Protein AF-A0A9W7IZ43-F1 (afdb_monomer_lite)

pLDDT: mean 74.11, std 17.46, range [33.41, 97.56]

Radius of gyration: 39.56 Å; chains: 1; bounding box: 106×48×91 Å

Structure (mmCIF, N/CA/C/O backbone):
data_AF-A0A9W7IZ43-F1
#
_entry.id   AF-A0A9W7IZ43-F1
#
loop_
_atom_site.group_PDB
_atom_site.id
_atom_site.type_symbol
_atom_site.label_atom_id
_atom_site.label_alt_id
_atom_site.label_comp_id
_atom_site.label_asym_id
_atom_site.label_entity_id
_atom_site.label_seq_id
_atom_site.pdbx_PDB_ins_code
_atom_site.Cartn_x
_atom_site.Cartn_y
_atom_site.Cartn_z
_atom_site.occupancy
_atom_site.B_iso_or_equiv
_atom_site.auth_seq_id
_atom_site.auth_comp_id
_atom_site.auth_asym_id
_atom_site.auth_atom_id
_atom_site.pdbx_PDB_model_num
ATOM 1 N N . MET A 1 1 ? -60.264 12.384 18.997 1.00 65.00 1 MET A N 1
ATOM 2 C CA . MET A 1 1 ? -59.781 11.103 18.419 1.00 65.00 1 MET A CA 1
ATOM 3 C C . MET A 1 1 ? -58.290 11.094 18.039 1.00 65.00 1 MET A C 1
ATOM 5 O O . MET A 1 1 ? -57.652 10.059 18.188 1.00 65.00 1 MET A O 1
ATOM 9 N N . ILE A 1 2 ? -57.694 12.172 17.505 1.00 75.75 2 ILE A N 1
ATOM 10 C CA . ILE A 1 2 ? -56.229 12.215 17.254 1.00 75.75 2 ILE A CA 1
ATOM 11 C C . ILE A 1 2 ? -55.462 12.494 18.555 1.00 75.75 2 ILE A C 1
ATOM 13 O O . ILE A 1 2 ? -54.513 11.789 18.872 1.00 75.75 2 ILE A O 1
ATOM 17 N N . GLU A 1 3 ? -55.935 13.458 19.338 1.00 78.44 3 GLU A N 1
ATOM 18 C CA . GLU A 1 3 ? -55.302 13.918 20.581 1.00 78.44 3 GLU A CA 1
ATOM 19 C C . GLU A 1 3 ? -55.241 12.830 21.665 1.00 78.44 3 GLU A C 1
ATOM 21 O O . GLU A 1 3 ? -54.177 12.518 22.188 1.00 78.44 3 GLU A O 1
ATOM 26 N N . GLU A 1 4 ? -56.349 12.122 21.867 1.00 84.12 4 GLU A N 1
ATOM 27 C CA . GLU A 1 4 ? -56.450 10.958 22.757 1.00 84.12 4 GLU A CA 1
ATOM 28 C C . GLU A 1 4 ? -55.476 9.819 22.380 1.00 84.12 4 GLU A C 1
ATOM 30 O O . GLU A 1 4 ? -54.864 9.178 23.242 1.00 84.12 4 GLU A O 1
ATOM 35 N N . ARG A 1 5 ? -55.260 9.590 21.074 1.00 84.25 5 ARG A N 1
ATOM 36 C CA . ARG A 1 5 ? -54.260 8.624 20.588 1.00 84.25 5 ARG A CA 1
ATOM 37 C C . ARG A 1 5 ? -52.838 9.105 20.863 1.00 84.25 5 ARG A C 1
ATOM 39 O O . ARG A 1 5 ? -51.985 8.286 21.200 1.00 84.25 5 ARG A O 1
ATOM 46 N N . CYS A 1 6 ? -52.574 10.405 20.752 1.00 84.25 6 CYS A N 1
ATOM 47 C CA . CYS A 1 6 ? -51.277 10.991 21.088 1.00 84.25 6 CYS A CA 1
ATOM 48 C C . CYS A 1 6 ? -50.960 10.855 22.584 1.00 84.25 6 CYS A C 1
ATOM 50 O O . CYS A 1 6 ? -49.858 10.425 22.927 1.00 84.25 6 CYS A O 1
ATOM 52 N N . GLU A 1 7 ? -51.918 11.133 23.469 1.00 89.56 7 GLU A N 1
ATOM 53 C CA . GLU A 1 7 ? -51.743 10.969 24.918 1.00 89.56 7 GLU A CA 1
ATOM 54 C C . GLU A 1 7 ? -51.517 9.509 25.311 1.00 89.56 7 GLU A C 1
ATOM 56 O O . GLU A 1 7 ? -50.598 9.194 26.078 1.00 89.56 7 GLU A O 1
ATOM 61 N N . THR A 1 8 ? -52.303 8.602 24.728 1.00 89.19 8 THR A N 1
ATOM 62 C CA . THR A 1 8 ? -52.167 7.159 24.949 1.00 89.19 8 THR A CA 1
ATOM 63 C C . THR A 1 8 ? -50.799 6.667 24.476 1.00 89.19 8 THR A C 1
ATOM 65 O O . THR A 1 8 ? -50.075 6.026 25.240 1.00 89.19 8 THR A O 1
ATOM 68 N N . ASN A 1 9 ? -50.376 7.045 23.266 1.00 87.06 9 ASN A N 1
ATOM 69 C CA . ASN A 1 9 ? -49.050 6.712 22.741 1.00 87.06 9 ASN A CA 1
ATOM 70 C C . ASN A 1 9 ? -47.920 7.313 23.590 1.00 87.06 9 ASN A C 1
ATOM 72 O O . ASN A 1 9 ? -46.894 6.663 23.801 1.00 87.06 9 ASN A O 1
ATOM 76 N N . GLY A 1 10 ? -48.101 8.523 24.122 1.00 90.81 10 GLY A N 1
ATOM 77 C CA . GLY A 1 10 ? -47.154 9.162 25.033 1.00 90.81 10 GLY A CA 1
ATOM 78 C C . GLY A 1 10 ? -47.025 8.424 26.368 1.00 90.81 10 GLY A C 1
ATOM 79 O O . GLY A 1 10 ? -45.913 8.224 26.860 1.00 90.81 10 GLY A O 1
ATOM 80 N N . ARG A 1 11 ? -48.140 7.964 26.952 1.00 87.94 11 ARG A N 1
ATOM 81 C CA . ARG A 1 11 ? -48.138 7.088 28.140 1.00 87.94 11 ARG A CA 1
ATOM 82 C C . ARG A 1 11 ? -47.429 5.765 27.867 1.00 87.94 11 ARG A C 1
ATOM 84 O O . ARG A 1 11 ? -46.591 5.361 28.666 1.00 87.94 11 ARG A O 1
ATOM 91 N N . VAL A 1 12 ? -47.725 5.122 26.737 1.00 86.88 12 VAL A N 1
ATOM 92 C CA . VAL A 1 12 ? -47.102 3.846 26.356 1.00 86.88 12 VAL A CA 1
ATOM 93 C C . VAL A 1 12 ? -45.590 4.006 26.227 1.00 86.88 12 VAL A C 1
ATOM 95 O O . VAL A 1 12 ? -44.860 3.258 26.865 1.00 86.88 12 VAL A O 1
ATOM 98 N N . ARG A 1 13 ? -45.110 5.026 25.501 1.00 83.38 13 ARG A N 1
ATOM 99 C CA . ARG A 1 13 ? -43.670 5.298 25.329 1.00 83.38 13 ARG A CA 1
ATOM 100 C C . ARG A 1 13 ? -42.940 5.541 26.648 1.00 83.38 13 ARG A C 1
ATOM 102 O O . ARG A 1 13 ? -41.831 5.047 26.809 1.00 83.38 13 ARG A O 1
ATOM 109 N N . ARG A 1 14 ? -43.554 6.263 27.592 1.00 83.62 14 ARG A N 1
ATOM 110 C CA . ARG A 1 14 ? -42.969 6.504 28.924 1.00 83.62 14 ARG A CA 1
ATOM 111 C C . ARG A 1 14 ? -42.797 5.224 29.742 1.00 83.62 14 ARG A C 1
ATOM 113 O O . ARG A 1 14 ? -41.864 5.138 30.530 1.00 83.62 14 ARG A O 1
ATOM 120 N N . ASN A 1 15 ? -43.662 4.238 29.524 1.00 84.56 15 ASN A N 1
ATOM 121 C CA . ASN A 1 15 ? -43.620 2.953 30.217 1.00 84.56 15 ASN A CA 1
ATOM 122 C C . ASN A 1 15 ? -42.798 1.888 29.467 1.00 84.56 15 ASN A C 1
ATOM 124 O O . ASN A 1 15 ? -42.667 0.765 29.956 1.00 84.56 15 ASN A O 1
ATOM 128 N N . VAL A 1 16 ? -42.227 2.210 28.296 1.00 80.31 16 VAL A N 1
ATOM 129 C CA . VAL A 1 16 ? -41.301 1.308 27.598 1.00 80.31 16 VAL A CA 1
ATOM 130 C C . VAL A 1 16 ? -39.990 1.245 28.379 1.00 80.31 16 VAL A C 1
ATOM 132 O O . VAL A 1 16 ? -39.239 2.217 28.461 1.00 80.31 16 VAL A O 1
ATOM 135 N N . LYS A 1 17 ? -39.686 0.069 28.928 1.00 77.50 17 LYS A N 1
ATOM 136 C CA . LYS A 1 17 ? -38.406 -0.207 29.581 1.00 77.50 17 LYS A CA 1
ATOM 137 C C . LYS A 1 17 ? -37.321 -0.374 28.517 1.00 77.50 17 LYS A C 1
ATOM 139 O O . LYS A 1 17 ? -37.227 -1.426 27.893 1.00 77.50 17 LYS A O 1
ATOM 144 N N . LEU A 1 18 ? -36.504 0.658 28.320 1.00 70.38 18 LEU A N 1
ATOM 145 C CA . LEU A 1 18 ? -35.334 0.587 27.446 1.00 70.38 18 LEU A CA 1
ATOM 146 C C . LEU A 1 18 ? -34.252 -0.255 28.123 1.00 70.38 18 LEU A C 1
ATOM 148 O O . LEU A 1 18 ? -33.673 0.162 29.128 1.00 70.38 18 LEU A O 1
ATOM 152 N N . THR A 1 19 ? -33.964 -1.435 27.582 1.00 70.94 19 THR A N 1
ATOM 153 C CA . THR A 1 19 ? -32.779 -2.189 28.002 1.00 70.94 19 THR A CA 1
ATOM 154 C C . THR A 1 19 ? -31.535 -1.629 27.294 1.00 70.94 19 THR A C 1
ATOM 156 O O . THR A 1 19 ? -31.645 -1.103 26.181 1.00 70.94 19 THR A O 1
ATOM 159 N N . PRO A 1 20 ? -30.330 -1.703 27.894 1.00 63.25 20 PRO A N 1
ATOM 160 C CA . PRO A 1 20 ? -29.105 -1.156 27.291 1.00 63.25 20 PRO A CA 1
ATOM 161 C C . PRO A 1 20 ? -28.824 -1.693 25.877 1.00 63.25 20 PRO A C 1
ATOM 163 O O . PRO A 1 20 ? -28.269 -0.992 25.033 1.00 63.25 20 PRO A O 1
ATOM 166 N N . ASN A 1 21 ? -29.296 -2.911 25.612 1.00 64.06 21 ASN A N 1
ATOM 167 C CA . ASN A 1 21 ? -29.069 -3.683 24.396 1.00 64.06 21 ASN A CA 1
ATOM 168 C C . ASN A 1 21 ? -30.043 -3.299 23.261 1.00 64.06 21 ASN A C 1
ATOM 170 O O . ASN A 1 21 ? -29.874 -3.753 22.135 1.00 64.06 21 ASN A O 1
ATOM 174 N N . GLN A 1 22 ? -31.067 -2.483 23.544 1.00 65.12 22 GLN A N 1
ATOM 175 C CA . GLN A 1 22 ? -32.089 -2.037 22.581 1.00 65.12 22 GLN A CA 1
ATOM 176 C C . GLN A 1 22 ? -31.761 -0.692 21.914 1.00 65.12 22 GLN A C 1
ATOM 178 O O . GLN A 1 22 ? -32.570 -0.156 21.155 1.00 65.12 22 GLN A O 1
ATOM 183 N N . ARG A 1 23 ? -30.596 -0.105 22.205 1.00 70.06 23 ARG A N 1
ATOM 184 C CA . ARG A 1 23 ? -30.150 1.147 21.576 1.00 70.06 23 ARG A CA 1
ATOM 185 C C . ARG A 1 23 ? -29.636 0.900 20.152 1.00 70.06 23 ARG A C 1
ATOM 187 O O . ARG A 1 23 ? -29.547 -0.235 19.691 1.00 70.06 23 ARG A O 1
ATOM 194 N N . SER A 1 24 ? -29.312 1.976 19.429 1.00 79.12 24 SER A N 1
ATOM 195 C CA . SER A 1 24 ? -28.759 1.859 18.075 1.00 79.12 24 SER A CA 1
ATOM 196 C C . SER A 1 24 ? -27.511 0.967 18.074 1.00 79.12 24 SER A C 1
ATOM 198 O O . SER A 1 24 ? -26.723 0.981 19.021 1.00 79.12 24 SER A O 1
ATOM 200 N N . ARG A 1 25 ? -27.295 0.203 16.994 1.00 75.75 25 ARG A N 1
ATOM 201 C CA . ARG A 1 25 ? -26.111 -0.670 16.862 1.00 75.75 25 ARG A CA 1
ATOM 202 C C . ARG A 1 25 ? -24.800 0.089 17.095 1.00 75.75 25 ARG A C 1
ATOM 204 O O . ARG A 1 25 ? -23.878 -0.461 17.686 1.00 75.75 25 ARG A O 1
ATOM 211 N N . ALA A 1 26 ? -24.742 1.351 16.663 1.00 76.69 26 ALA A N 1
ATOM 212 C CA . ALA A 1 26 ? -23.609 2.240 16.905 1.00 76.69 26 ALA A CA 1
ATOM 213 C C . ALA A 1 26 ? -23.389 2.490 18.403 1.00 76.69 26 ALA A C 1
ATOM 215 O O . ALA A 1 26 ? -22.275 2.330 18.883 1.00 76.69 26 ALA A O 1
ATOM 216 N N . PHE A 1 27 ? -24.453 2.798 19.150 1.00 80.88 27 PHE A N 1
ATOM 217 C CA . PHE A 1 27 ? -24.368 3.015 20.591 1.00 80.88 27 PHE A CA 1
ATOM 218 C C . PHE A 1 27 ? -23.873 1.769 21.338 1.00 80.88 27 PHE A C 1
ATOM 220 O O . PHE A 1 27 ? -23.001 1.870 22.198 1.00 80.88 27 PHE A O 1
ATOM 227 N N . VAL A 1 28 ? -24.408 0.591 20.997 1.00 82.56 28 VAL A N 1
ATOM 228 C CA . VAL A 1 28 ? -23.998 -0.678 21.622 1.00 82.56 28 VAL A CA 1
ATOM 229 C C . VAL A 1 28 ? -22.522 -0.973 21.333 1.00 82.56 28 VAL A C 1
ATOM 231 O O . VAL A 1 28 ? -21.774 -1.307 22.247 1.00 82.56 28 VAL A O 1
ATOM 234 N N . ALA A 1 29 ? -22.077 -0.779 20.087 1.00 82.31 29 ALA A N 1
ATOM 235 C CA . ALA A 1 29 ? -20.678 -0.968 19.710 1.00 82.31 29 ALA A CA 1
ATOM 236 C C . ALA A 1 29 ? -19.733 0.006 20.437 1.00 82.31 29 ALA A C 1
ATOM 238 O O . ALA A 1 29 ? -18.677 -0.409 20.905 1.00 82.31 29 ALA A O 1
ATOM 239 N N . SER A 1 30 ? -20.114 1.281 20.567 1.00 82.94 30 SER A N 1
ATOM 240 C CA . SER A 1 30 ? -19.320 2.273 21.302 1.00 82.94 30 SER A CA 1
ATOM 241 C C . SER A 1 30 ? -19.186 1.926 22.784 1.00 82.94 30 SER A C 1
ATOM 243 O O . SER A 1 30 ? -18.108 2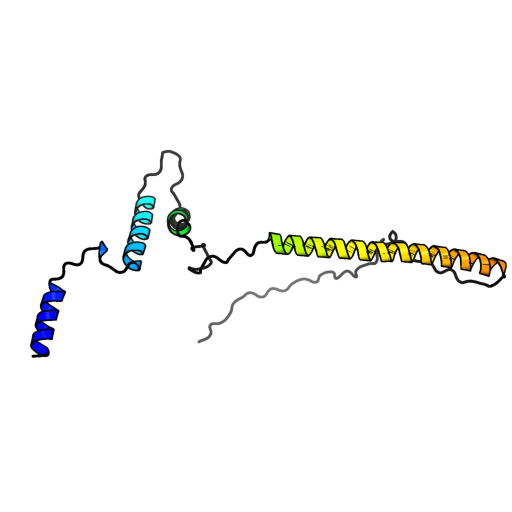.098 23.346 1.00 82.94 30 SER A O 1
ATOM 245 N N . ARG A 1 31 ? -20.246 1.404 23.419 1.00 86.00 31 ARG A N 1
ATOM 246 C CA . ARG A 1 31 ? -20.168 0.947 24.814 1.00 86.00 31 ARG A CA 1
ATOM 247 C C . ARG A 1 31 ? -19.210 -0.218 24.992 1.00 86.00 31 ARG A C 1
ATOM 249 O O . ARG A 1 31 ? -18.412 -0.173 25.915 1.00 86.00 31 ARG A O 1
ATOM 256 N N . TYR A 1 32 ? -19.255 -1.206 24.103 1.00 86.38 32 TYR A N 1
ATOM 257 C CA . TYR A 1 32 ? -18.338 -2.344 24.161 1.00 86.38 32 TYR A CA 1
ATOM 258 C C . TYR A 1 32 ? -16.870 -1.900 24.061 1.00 86.38 32 TYR A C 1
ATOM 260 O O . TYR A 1 32 ? -16.029 -2.342 24.836 1.00 86.38 32 TYR A O 1
ATOM 268 N N . VAL A 1 33 ? -16.576 -0.969 23.147 1.00 87.06 33 VAL A N 1
ATOM 269 C CA . VAL A 1 33 ? -15.240 -0.366 23.005 1.00 87.06 33 VAL A CA 1
ATOM 270 C C . VAL A 1 33 ? -14.819 0.351 24.291 1.00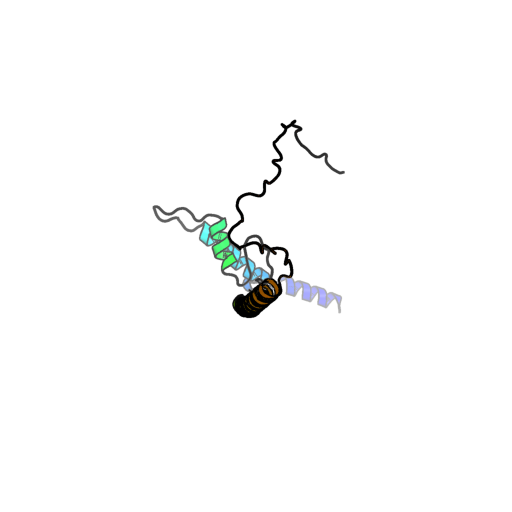 87.06 33 VAL A C 1
ATOM 272 O O . VAL A 1 33 ? -13.721 0.124 24.788 1.00 87.06 33 VAL A O 1
ATOM 275 N N . MET A 1 34 ? -15.700 1.178 24.857 1.00 89.12 34 MET A N 1
ATOM 276 C CA . MET A 1 34 ? -15.414 1.918 26.088 1.00 89.12 34 MET A CA 1
ATOM 277 C C . MET A 1 34 ? -15.187 0.988 27.285 1.00 89.12 34 MET A C 1
ATOM 279 O O . MET A 1 34 ? -14.235 1.174 28.034 1.00 89.12 34 MET A O 1
ATOM 283 N N . GLU A 1 35 ? -16.035 -0.025 27.456 1.00 90.56 35 GLU A N 1
ATOM 284 C CA . GLU A 1 35 ? -15.905 -1.017 28.527 1.00 90.56 35 GLU A CA 1
ATOM 285 C C . GLU A 1 35 ? -14.588 -1.783 28.418 1.00 90.56 35 GLU A C 1
ATOM 287 O O . GLU A 1 35 ? -13.908 -1.959 29.425 1.00 90.56 35 GLU A O 1
ATOM 292 N N . LYS A 1 36 ? -14.179 -2.151 27.198 1.00 89.75 36 LYS A N 1
ATOM 293 C CA . LYS A 1 36 ? -12.904 -2.833 26.975 1.00 89.75 36 LYS A CA 1
ATOM 294 C C . LYS A 1 36 ? -11.695 -1.952 27.301 1.00 89.75 36 LYS A C 1
ATOM 296 O O . LYS A 1 36 ? -10.744 -2.440 27.905 1.00 89.75 36 LYS A O 1
ATOM 301 N N . MET A 1 37 ? -11.732 -0.666 26.941 1.00 90.50 37 MET A N 1
ATOM 302 C CA . MET A 1 37 ? -10.672 0.285 27.308 1.00 90.50 37 MET A CA 1
ATOM 303 C C . MET A 1 37 ? -10.552 0.438 28.827 1.00 90.50 37 MET A C 1
ATOM 305 O O . MET A 1 37 ? -9.444 0.426 29.353 1.00 90.50 37 MET A O 1
ATOM 309 N N . VAL A 1 38 ? -11.682 0.545 29.534 1.00 90.75 38 VAL A N 1
ATOM 310 C CA . VAL A 1 38 ? -11.704 0.657 31.003 1.00 90.75 38 VAL A CA 1
ATOM 311 C C . VAL A 1 38 ? -11.163 -0.609 31.659 1.00 90.75 38 VAL A C 1
ATOM 313 O O . VAL A 1 38 ? -10.357 -0.518 32.580 1.00 90.75 38 VAL A O 1
ATOM 316 N N . GLU A 1 39 ? -11.563 -1.783 31.168 1.00 90.19 39 GLU A N 1
ATOM 317 C CA . GLU A 1 39 ? -11.060 -3.064 31.661 1.00 90.19 39 GLU A CA 1
ATOM 318 C C . GLU A 1 39 ? -9.528 -3.118 31.570 1.00 90.19 39 GLU A C 1
ATOM 320 O O . GLU A 1 39 ? -8.874 -3.352 32.582 1.00 90.19 39 GLU A O 1
ATOM 325 N N . LEU A 1 40 ? -8.957 -2.798 30.404 1.00 88.94 40 LEU A N 1
ATOM 326 C CA . LEU A 1 40 ? -7.506 -2.788 30.173 1.00 88.94 40 LEU A CA 1
ATOM 327 C C . LEU A 1 40 ? -6.747 -1.734 30.994 1.00 88.94 40 LEU A C 1
ATOM 329 O O . LEU A 1 40 ? -5.596 -1.957 31.346 1.00 88.94 40 LEU A O 1
ATOM 333 N N . GLN A 1 41 ? -7.367 -0.598 31.318 1.00 88.19 41 GLN A N 1
ATOM 334 C CA . GLN A 1 41 ? -6.767 0.384 32.232 1.00 88.19 41 GLN A CA 1
ATOM 335 C C . GLN A 1 41 ? -6.784 -0.094 33.688 1.00 88.19 41 GLN A C 1
ATOM 337 O O . GLN A 1 41 ? -5.926 0.288 34.478 1.00 88.19 41 GLN A O 1
ATOM 342 N N . SER A 1 42 ? -7.776 -0.908 34.051 1.00 86.25 42 SER A N 1
ATOM 343 C CA . SER A 1 42 ? -7.946 -1.431 35.408 1.00 86.25 42 SER A CA 1
ATOM 344 C C . SER A 1 42 ? -7.175 -2.724 35.680 1.00 86.25 42 SER A C 1
ATOM 346 O O . SER A 1 42 ? -7.102 -3.144 36.836 1.00 86.25 42 SER A O 1
ATOM 348 N N . THR A 1 43 ? -6.611 -3.371 34.652 1.00 83.00 43 THR A N 1
ATOM 349 C CA . THR A 1 43 ? -5.833 -4.598 34.848 1.00 83.00 43 THR A CA 1
ATOM 350 C C . THR A 1 43 ? -4.551 -4.292 35.623 1.00 83.00 43 THR A C 1
ATOM 352 O O . THR A 1 43 ? -3.782 -3.433 35.184 1.00 83.00 43 THR A O 1
ATOM 355 N N . PRO A 1 44 ? -4.297 -4.979 36.751 1.00 77.38 44 PRO A N 1
ATOM 356 C CA . PRO A 1 44 ? -3.068 -4.799 37.505 1.00 77.38 44 PRO A CA 1
ATOM 357 C C . PRO A 1 44 ? -1.866 -5.242 36.668 1.00 77.38 44 PRO A C 1
ATOM 359 O O . PRO A 1 44 ? -1.944 -6.188 35.885 1.00 77.38 44 PRO A O 1
ATOM 362 N N . VAL A 1 45 ? -0.757 -4.530 36.834 1.00 78.31 45 VAL A N 1
ATOM 363 C CA . VAL A 1 45 ? 0.505 -4.829 36.159 1.00 78.31 45 VAL A CA 1
ATOM 364 C C . VAL A 1 45 ? 1.214 -5.931 36.940 1.00 78.31 45 VAL A C 1
ATOM 366 O O . VAL A 1 45 ? 1.421 -5.786 38.144 1.00 78.31 45 VAL A O 1
ATOM 369 N N . GLU A 1 46 ? 1.552 -7.034 36.271 1.00 76.19 46 GLU A N 1
ATOM 370 C CA . GLU A 1 46 ? 2.361 -8.113 36.853 1.00 76.19 46 GLU A CA 1
ATOM 371 C C . GLU A 1 46 ? 3.722 -7.571 37.327 1.00 76.19 46 GLU A C 1
ATOM 373 O O . GLU A 1 46 ? 4.270 -6.638 36.732 1.00 76.19 46 GLU A O 1
ATOM 378 N N . GLU A 1 47 ? 4.271 -8.143 38.403 1.00 68.50 47 GLU A N 1
ATOM 379 C CA . GLU A 1 47 ? 5.503 -7.670 39.050 1.00 68.50 47 GLU A CA 1
ATOM 380 C C . GLU A 1 47 ? 6.682 -7.669 38.054 1.00 68.50 47 GLU A C 1
ATOM 382 O O . GLU A 1 47 ? 7.243 -8.711 37.718 1.00 68.50 47 GLU A O 1
ATOM 387 N N . GLY A 1 48 ? 7.034 -6.480 37.546 1.00 66.56 48 GLY A N 1
ATOM 388 C CA . GLY A 1 48 ? 8.130 -6.267 36.592 1.00 66.56 48 GLY A CA 1
ATOM 389 C C . GLY A 1 48 ? 7.720 -5.917 35.155 1.00 66.56 48 GLY A C 1
ATOM 390 O O . GLY A 1 48 ? 8.604 -5.658 34.340 1.00 66.56 48 GLY A O 1
ATOM 391 N N . ALA A 1 49 ? 6.425 -5.872 34.829 1.00 74.31 49 ALA A N 1
ATOM 392 C CA . ALA A 1 49 ? 5.953 -5.332 33.553 1.00 74.31 49 ALA A CA 1
ATOM 393 C C . ALA A 1 49 ? 5.739 -3.810 33.635 1.00 74.31 49 ALA A C 1
ATOM 395 O O . ALA A 1 49 ? 5.493 -3.255 34.705 1.00 74.31 49 ALA A O 1
ATOM 396 N N . GLU A 1 50 ? 5.835 -3.120 32.501 1.00 79.31 50 GLU A N 1
ATOM 397 C CA . GLU A 1 50 ? 5.422 -1.719 32.403 1.00 79.31 50 GLU A CA 1
ATOM 398 C C . GLU A 1 50 ? 3.886 -1.656 32.279 1.00 79.31 50 GLU A C 1
ATOM 400 O O . GLU A 1 50 ? 3.304 -2.485 31.567 1.00 79.31 50 GLU A O 1
ATOM 405 N N . PRO A 1 51 ? 3.190 -0.727 32.969 1.00 81.56 51 PRO A N 1
ATOM 406 C CA . PRO A 1 51 ? 1.771 -0.489 32.721 1.00 81.56 51 PRO A CA 1
ATOM 407 C C . PRO A 1 51 ? 1.532 -0.199 31.243 1.00 81.56 51 PRO A C 1
ATOM 409 O O . PRO A 1 51 ? 2.293 0.539 30.621 1.00 81.56 51 PRO A O 1
ATOM 412 N N . LYS A 1 52 ? 0.439 -0.734 30.689 1.00 84.00 52 LYS A N 1
ATOM 413 C CA . LYS A 1 52 ? 0.045 -0.402 29.317 1.00 84.00 52 LYS A CA 1
ATOM 414 C C . LYS A 1 52 ? -0.178 1.105 29.203 1.00 84.00 52 LYS A C 1
ATOM 416 O O . LYS A 1 52 ? -0.947 1.676 29.983 1.00 84.00 52 LYS A O 1
ATOM 421 N N . SER A 1 53 ? 0.466 1.732 28.222 1.00 88.06 53 SER A N 1
ATOM 422 C CA . SER A 1 53 ? 0.229 3.139 27.920 1.00 88.06 53 SER A CA 1
ATOM 423 C C . SER A 1 53 ? -1.197 3.335 27.407 1.00 88.06 53 SER A C 1
ATOM 425 O O . SER A 1 53 ? -1.824 2.419 26.867 1.00 88.06 53 SER A O 1
ATOM 427 N N . THR A 1 54 ? -1.721 4.554 27.533 1.00 85.81 54 THR A N 1
ATOM 428 C CA . THR A 1 54 ? -3.012 4.917 26.935 1.00 85.81 54 THR A CA 1
ATOM 429 C C . THR A 1 54 ? -3.036 4.620 25.443 1.00 85.81 54 THR A C 1
ATOM 431 O O . THR A 1 54 ? -4.048 4.138 24.942 1.00 85.81 54 THR A O 1
ATOM 434 N N . ASP A 1 55 ? -1.919 4.861 24.759 1.00 84.62 55 ASP A N 1
ATOM 435 C CA . ASP A 1 55 ? -1.799 4.655 23.319 1.00 84.62 55 ASP A CA 1
ATOM 436 C C . ASP A 1 55 ? -1.835 3.161 22.974 1.00 84.62 55 ASP A C 1
ATOM 438 O O . ASP A 1 55 ? -2.588 2.762 22.088 1.00 84.62 55 ASP A O 1
ATOM 442 N N . ASP A 1 56 ? -1.149 2.320 23.754 1.00 85.38 56 ASP A N 1
ATOM 443 C CA . ASP A 1 56 ? -1.170 0.860 23.585 1.00 85.38 56 ASP A CA 1
ATOM 444 C C . ASP A 1 56 ? -2.578 0.283 23.794 1.00 85.38 56 ASP A C 1
ATOM 446 O O . ASP A 1 56 ? -3.023 -0.598 23.057 1.00 85.38 56 ASP A O 1
ATOM 450 N N . ILE A 1 57 ? -3.315 0.802 24.784 1.00 88.12 57 ILE A N 1
ATOM 451 C CA . ILE A 1 57 ? -4.700 0.396 25.064 1.00 88.12 57 ILE A CA 1
ATOM 452 C C . ILE A 1 57 ? -5.631 0.835 23.930 1.00 88.12 57 ILE A C 1
ATOM 454 O O . ILE A 1 57 ? -6.511 0.077 23.510 1.00 88.12 57 ILE A O 1
ATOM 458 N N . VAL A 1 58 ? -5.460 2.059 23.426 1.00 84.56 58 VAL A N 1
ATOM 459 C CA . VAL A 1 58 ? -6.244 2.576 22.300 1.00 84.56 58 VAL A CA 1
ATOM 460 C C . VAL A 1 58 ? -5.985 1.747 21.048 1.00 84.56 58 VAL A C 1
ATOM 462 O O . VAL A 1 58 ? -6.945 1.359 20.377 1.00 84.56 58 VAL A O 1
ATOM 465 N N . ASP A 1 59 ? -4.731 1.401 20.775 1.00 81.56 59 ASP A N 1
ATOM 466 C CA . ASP A 1 59 ? -4.369 0.557 19.647 1.00 81.56 59 ASP A CA 1
ATOM 467 C C . ASP A 1 59 ? -4.921 -0.862 19.799 1.00 81.56 59 ASP A C 1
ATOM 469 O O . ASP A 1 59 ? -5.511 -1.373 18.852 1.00 81.56 59 ASP A O 1
ATOM 473 N N . GLU A 1 60 ? -4.846 -1.495 20.967 1.00 84.31 60 GLU A N 1
ATOM 474 C CA . GLU A 1 60 ? -5.409 -2.836 21.176 1.00 84.31 60 GLU A CA 1
ATOM 475 C C . GLU A 1 60 ? -6.931 -2.876 20.920 1.00 84.31 60 GLU A C 1
ATOM 477 O O . GLU A 1 60 ? -7.451 -3.770 20.239 1.00 84.31 60 GLU A O 1
ATOM 482 N N . VAL A 1 61 ? -7.666 -1.875 21.414 1.00 84.00 61 VAL A N 1
ATOM 483 C CA . VAL A 1 61 ? -9.134 -1.845 21.314 1.00 84.00 61 VAL A CA 1
ATOM 484 C C . VAL A 1 61 ? -9.623 -1.345 19.953 1.00 84.00 61 VAL A C 1
ATOM 486 O O . VAL A 1 61 ? -10.626 -1.846 19.438 1.00 84.00 61 VAL A O 1
ATOM 489 N N . LEU A 1 62 ? -8.959 -0.354 19.354 1.00 77.25 62 LEU A N 1
ATOM 490 C CA . LEU A 1 62 ? -9.400 0.237 18.089 1.00 77.25 62 LEU A CA 1
ATOM 491 C C . LEU A 1 62 ? -8.774 -0.440 16.866 1.00 77.25 62 LEU A C 1
ATOM 493 O O . LEU A 1 62 ? -9.461 -0.569 15.851 1.00 77.25 62 LEU A O 1
ATOM 497 N N . SER A 1 63 ? -7.533 -0.935 16.943 1.00 71.25 63 SER A N 1
ATOM 498 C CA . SER A 1 63 ? -6.855 -1.588 15.804 1.00 71.25 63 SER A CA 1
ATOM 499 C C . SER A 1 63 ? -7.409 -2.971 15.485 1.00 71.25 63 SER A C 1
ATOM 501 O O . SER A 1 63 ? -7.273 -3.454 14.360 1.00 71.25 63 SER A O 1
ATOM 503 N N . THR A 1 64 ? -8.085 -3.611 16.440 1.00 65.31 64 THR A N 1
ATOM 504 C CA . THR A 1 64 ? -8.820 -4.864 16.201 1.00 65.31 64 THR A CA 1
ATOM 505 C C . THR A 1 64 ? -10.072 -4.651 15.348 1.00 65.31 64 THR A C 1
ATOM 507 O O . THR A 1 64 ? -10.612 -5.603 14.775 1.00 65.31 64 THR A O 1
ATOM 510 N N . ARG A 1 65 ? -10.529 -3.402 15.188 1.00 63.31 65 ARG A N 1
ATOM 511 C CA . ARG A 1 65 ? -11.647 -3.073 14.308 1.00 63.31 65 ARG A CA 1
ATOM 512 C C . ARG A 1 65 ? -11.160 -2.994 12.862 1.00 63.31 65 ARG A C 1
ATOM 514 O O . ARG A 1 65 ? -10.353 -2.139 12.502 1.00 63.31 65 ARG A O 1
ATOM 521 N N . LEU A 1 66 ? -11.705 -3.859 12.003 1.00 56.56 66 LEU A N 1
ATOM 522 C CA . LEU A 1 66 ? -11.480 -3.817 10.555 1.00 56.56 66 LEU A CA 1
ATOM 523 C C . LEU A 1 66 ? -11.831 -2.418 10.009 1.00 56.56 66 LEU A C 1
ATOM 525 O O . LEU A 1 66 ? -13.004 -2.106 9.817 1.00 56.56 66 LEU A O 1
ATOM 529 N N . GLY A 1 67 ? -10.816 -1.579 9.778 1.00 60.62 67 GLY A N 1
ATOM 530 C CA . GLY A 1 67 ? -10.968 -0.248 9.176 1.00 60.62 67 GLY A CA 1
ATOM 531 C C . GLY A 1 67 ? -10.409 0.937 9.969 1.00 60.62 67 GLY A C 1
ATOM 532 O O . GLY A 1 67 ? -10.524 2.051 9.479 1.00 60.62 67 GLY A O 1
ATOM 533 N N . TYR A 1 68 ? -9.810 0.742 11.145 1.00 64.62 68 TYR A N 1
ATOM 534 C CA . TYR A 1 68 ? -9.167 1.831 11.892 1.00 64.62 68 TYR A CA 1
ATOM 535 C C . TYR A 1 68 ? -7.647 1.852 11.661 1.00 64.62 68 TYR A C 1
ATOM 537 O O . TYR A 1 68 ? -7.012 0.797 11.654 1.00 64.62 68 TYR A O 1
ATOM 545 N N . ILE A 1 69 ? -7.075 3.040 11.435 1.00 66.06 69 ILE A N 1
ATOM 546 C CA . ILE A 1 69 ? -5.623 3.277 11.377 1.00 66.06 69 ILE A CA 1
ATOM 547 C C . ILE A 1 69 ? -5.320 4.562 12.171 1.00 66.06 69 ILE A C 1
ATOM 549 O O . ILE A 1 69 ? -5.932 5.598 11.875 1.00 66.06 69 ILE A O 1
ATOM 553 N N . PRO A 1 70 ? -4.388 4.534 13.141 1.00 57.06 70 PRO A N 1
ATOM 554 C CA . PRO A 1 70 ? -4.038 5.710 13.933 1.00 57.06 70 PRO A CA 1
ATOM 555 C C . PRO A 1 70 ? -3.478 6.838 13.048 1.00 57.06 70 PRO A C 1
ATOM 557 O O . PRO A 1 70 ? -2.708 6.607 12.117 1.00 57.06 70 PRO A O 1
ATOM 560 N N . GLY A 1 71 ? -3.926 8.072 13.300 1.00 68.44 71 GLY A N 1
ATOM 561 C CA . GLY A 1 71 ? -3.496 9.279 12.575 1.00 68.44 71 GLY A CA 1
ATOM 562 C C . GLY A 1 71 ? -4.187 9.560 11.230 1.00 68.44 71 GLY A C 1
ATOM 563 O O . GLY A 1 71 ? -3.944 10.610 10.644 1.00 68.44 71 GLY A O 1
ATOM 564 N N . LEU A 1 72 ? -5.065 8.672 10.740 1.00 62.34 72 LEU A N 1
ATOM 565 C CA . LEU A 1 72 ? -5.663 8.768 9.391 1.00 62.34 72 LEU A CA 1
ATOM 566 C C . LEU A 1 72 ? -7.208 8.823 9.366 1.00 62.34 72 LEU A C 1
ATOM 568 O O . LEU A 1 72 ? -7.810 8.853 8.293 1.00 62.34 72 LEU A O 1
ATOM 572 N N . GLY A 1 73 ? -7.862 8.890 10.531 1.00 67.44 73 GLY A N 1
ATOM 573 C CA . GLY A 1 73 ? -9.325 8.965 10.654 1.00 67.44 73 GLY A CA 1
ATOM 574 C C . GLY A 1 73 ? -10.052 7.624 10.448 1.00 67.44 73 GLY A C 1
ATOM 575 O O . GLY A 1 73 ? -9.442 6.577 10.265 1.00 67.44 73 GLY A O 1
ATOM 576 N N . TYR A 1 74 ? -11.391 7.650 10.490 1.00 59.38 74 TYR A N 1
ATOM 577 C CA . TYR A 1 74 ? -12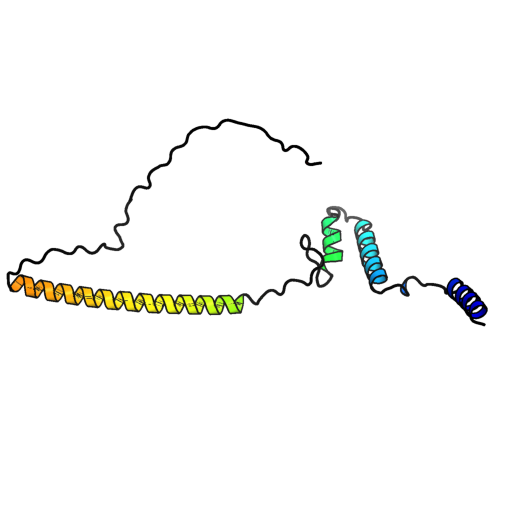.269 6.465 10.391 1.00 59.38 74 TYR A CA 1
ATOM 578 C C . TYR A 1 74 ? -12.661 6.113 8.941 1.00 59.38 74 TYR A C 1
ATOM 580 O O . TYR A 1 74 ? -13.812 5.771 8.660 1.00 59.38 74 TYR A O 1
ATOM 588 N N . GLY A 1 75 ? -11.733 6.262 7.997 1.00 68.31 75 GLY A N 1
ATOM 589 C CA . GLY A 1 75 ? -11.968 5.939 6.589 1.00 68.31 75 GLY A CA 1
ATOM 590 C C . GLY A 1 75 ? -11.801 4.440 6.304 1.00 68.31 75 GLY A C 1
ATOM 591 O O . GLY A 1 75 ? -10.992 3.788 6.961 1.00 68.31 75 GLY A O 1
ATOM 592 N N . PRO A 1 76 ? -12.509 3.866 5.311 1.00 61.25 76 PRO A N 1
ATOM 593 C CA . PRO A 1 76 ? -12.230 2.514 4.835 1.00 61.25 76 PRO A CA 1
ATOM 594 C C . PRO A 1 76 ? -10.732 2.343 4.560 1.00 61.25 76 PRO A C 1
ATOM 596 O O . PRO A 1 76 ? -10.135 3.176 3.875 1.00 61.25 76 PRO A O 1
ATOM 599 N N . LYS A 1 77 ? -10.133 1.268 5.091 1.00 65.00 77 LYS A N 1
ATOM 600 C CA . LYS A 1 77 ? -8.711 0.945 4.911 1.00 65.00 77 LYS A CA 1
ATOM 601 C C . LYS A 1 77 ? -8.346 1.095 3.428 1.00 65.00 77 LYS A C 1
ATOM 603 O O . LYS A 1 77 ? -8.963 0.410 2.609 1.00 65.00 77 LYS A O 1
ATOM 608 N N . PRO A 1 78 ? -7.380 1.957 3.058 1.00 65.00 78 PRO A N 1
ATOM 609 C CA . PRO A 1 78 ? -7.020 2.131 1.662 1.00 65.00 78 PRO A CA 1
ATOM 610 C C . PRO A 1 78 ? -6.615 0.774 1.087 1.00 65.00 78 PRO A C 1
ATOM 612 O O . PRO A 1 78 ? -5.745 0.086 1.631 1.00 65.00 78 PRO A O 1
ATOM 615 N N . ASN A 1 79 ? -7.297 0.369 0.012 1.00 61.09 79 ASN A N 1
ATOM 616 C CA . ASN A 1 79 ? -6.997 -0.865 -0.700 1.00 61.09 79 ASN A CA 1
ATOM 617 C C . ASN A 1 79 ? -5.525 -0.817 -1.104 1.00 61.09 79 ASN A C 1
ATOM 619 O O . ASN A 1 79 ? -5.128 0.017 -1.922 1.00 61.09 79 ASN A O 1
ATOM 623 N N . LYS A 1 80 ? -4.713 -1.702 -0.519 1.00 63.66 80 LYS A N 1
ATOM 624 C CA . LYS A 1 80 ? -3.329 -1.909 -0.939 1.00 63.66 80 LYS A CA 1
ATOM 625 C C . LYS A 1 80 ? -3.391 -2.409 -2.379 1.00 63.66 80 LYS A C 1
ATOM 627 O O . LYS A 1 80 ? -3.596 -3.598 -2.601 1.00 63.66 80 LYS A O 1
ATOM 632 N N . LYS A 1 81 ? -3.286 -1.502 -3.357 1.00 62.16 81 LYS A N 1
ATOM 633 C CA . LYS A 1 81 ? -3.133 -1.879 -4.764 1.00 62.16 81 LYS A CA 1
ATOM 634 C C . LYS A 1 81 ? -1.961 -2.849 -4.816 1.00 62.16 81 LYS A C 1
ATOM 636 O O . LYS A 1 81 ? -0.886 -2.548 -4.306 1.00 62.16 81 LYS A O 1
ATOM 641 N N . ASN A 1 82 ? -2.223 -4.031 -5.343 1.00 58.47 82 ASN A N 1
ATOM 642 C CA . ASN A 1 82 ? -1.331 -5.176 -5.386 1.00 58.47 82 ASN A CA 1
ATOM 643 C C . ASN A 1 82 ? -0.013 -4.719 -6.029 1.00 58.47 82 ASN A C 1
ATOM 645 O O . ASN A 1 82 ? 0.075 -4.597 -7.250 1.00 58.47 82 ASN A O 1
ATOM 649 N N . SER A 1 83 ? 0.992 -4.430 -5.196 1.00 60.06 83 SER A N 1
ATOM 650 C CA . SER A 1 83 ? 2.301 -3.909 -5.618 1.00 60.06 83 SER A CA 1
ATOM 651 C C . SER A 1 83 ? 2.922 -4.788 -6.712 1.00 60.06 83 SER A C 1
ATOM 653 O O . SER A 1 83 ? 3.490 -4.286 -7.674 1.00 60.06 83 SER A O 1
ATOM 655 N N . SER A 1 84 ? 2.659 -6.097 -6.634 1.00 60.84 84 SER A N 1
ATOM 656 C CA . SER A 1 84 ? 3.104 -7.123 -7.579 1.00 60.84 84 SER A CA 1
ATOM 657 C C . SER A 1 84 ? 2.751 -6.850 -9.051 1.00 60.84 84 SER A C 1
ATOM 659 O O . SER A 1 84 ? 3.569 -7.101 -9.927 1.00 60.84 84 SER A O 1
ATOM 661 N N . ALA A 1 85 ? 1.574 -6.298 -9.367 1.00 62.72 85 ALA A N 1
ATOM 662 C CA . A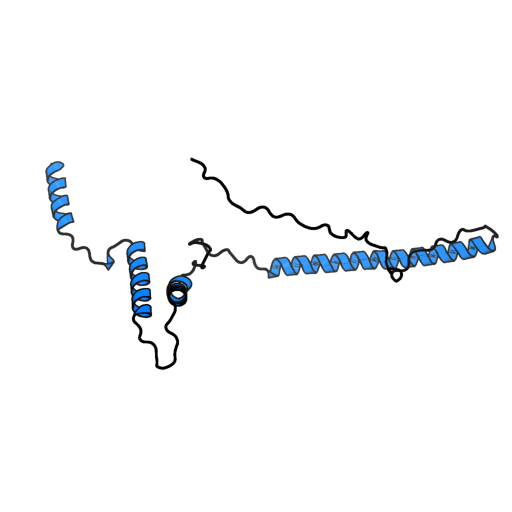LA A 1 85 ? 1.222 -6.039 -10.770 1.00 62.72 85 ALA A CA 1
ATOM 663 C C . ALA A 1 85 ? 2.034 -4.870 -11.359 1.00 62.72 85 ALA A C 1
ATOM 665 O O . ALA A 1 85 ? 2.411 -4.890 -12.532 1.00 62.72 85 ALA A O 1
ATOM 666 N N . ASN A 1 86 ? 2.342 -3.870 -10.527 1.00 71.31 86 ASN A N 1
ATOM 667 C CA . ASN A 1 86 ? 3.175 -2.738 -10.918 1.00 71.31 86 ASN A CA 1
ATOM 668 C C . ASN A 1 86 ? 4.651 -3.137 -11.018 1.00 71.31 86 ASN A C 1
ATOM 670 O O . ASN A 1 86 ? 5.326 -2.671 -11.933 1.00 71.31 86 ASN A O 1
ATOM 674 N N . THR A 1 87 ? 5.141 -4.020 -10.140 1.00 76.12 87 THR A N 1
ATOM 675 C CA . THR A 1 87 ? 6.523 -4.520 -10.217 1.00 76.12 87 THR A CA 1
ATOM 676 C C . THR A 1 87 ? 6.742 -5.361 -11.471 1.00 76.12 87 THR A C 1
ATOM 678 O O . THR A 1 87 ? 7.692 -5.099 -12.196 1.00 76.12 87 THR A O 1
ATOM 681 N N . ILE A 1 88 ? 5.816 -6.264 -11.816 1.00 83.94 88 ILE A N 1
ATOM 682 C CA . ILE A 1 88 ? 5.904 -7.073 -13.047 1.00 83.94 88 ILE A CA 1
ATOM 683 C C . ILE A 1 88 ? 5.905 -6.181 -14.300 1.00 83.94 88 ILE A C 1
ATOM 685 O O . ILE A 1 88 ? 6.664 -6.410 -15.244 1.00 83.94 88 ILE A O 1
ATOM 689 N N . ASN A 1 89 ? 5.065 -5.139 -14.330 1.00 85.94 89 ASN A N 1
ATOM 690 C CA . ASN A 1 89 ? 5.044 -4.202 -15.455 1.00 85.94 89 ASN A CA 1
ATOM 691 C C . ASN A 1 89 ? 6.351 -3.397 -15.553 1.00 85.94 89 ASN A C 1
ATOM 693 O O . ASN A 1 89 ? 6.862 -3.183 -16.653 1.00 85.94 89 ASN A O 1
ATOM 697 N N . LEU A 1 90 ? 6.904 -2.983 -14.410 1.00 88.38 90 LEU A N 1
ATOM 698 C CA . LEU A 1 90 ? 8.160 -2.245 -14.341 1.00 88.38 90 LEU A CA 1
ATOM 699 C C . LEU A 1 90 ? 9.351 -3.104 -14.786 1.00 88.38 90 LEU A C 1
ATOM 701 O O . LEU A 1 90 ? 10.131 -2.655 -15.620 1.00 88.38 90 LEU A O 1
ATOM 705 N N . GLU A 1 91 ? 9.448 -4.346 -14.312 1.00 92.44 91 GLU A N 1
ATOM 706 C CA . GLU A 1 91 ? 10.473 -5.314 -14.726 1.00 92.44 91 GLU A CA 1
ATOM 707 C C . GLU A 1 91 ? 10.429 -5.566 -16.234 1.00 92.44 91 GLU A C 1
ATOM 709 O O . GLU A 1 91 ? 11.455 -5.507 -16.911 1.00 92.44 91 GLU A O 1
ATOM 714 N N . LYS A 1 92 ? 9.226 -5.753 -16.795 1.00 94.25 92 LYS A N 1
ATOM 715 C CA . LYS A 1 92 ? 9.054 -5.906 -18.244 1.00 94.25 92 LYS A CA 1
ATOM 716 C C . LYS A 1 92 ? 9.547 -4.675 -19.011 1.00 94.25 92 LYS A C 1
ATOM 718 O O . LYS A 1 92 ? 10.195 -4.819 -20.046 1.00 94.25 92 LYS A O 1
ATOM 723 N N . ARG A 1 93 ? 9.249 -3.466 -18.521 1.00 94.88 93 ARG A N 1
ATOM 724 C CA . ARG A 1 93 ? 9.714 -2.211 -19.139 1.00 94.88 93 ARG A CA 1
ATOM 725 C C . ARG A 1 93 ? 11.231 -2.063 -19.061 1.00 94.88 93 ARG A C 1
ATOM 727 O O . ARG A 1 93 ? 11.819 -1.608 -20.037 1.00 94.88 93 ARG A O 1
ATOM 734 N N . LEU A 1 94 ? 11.847 -2.449 -17.944 1.00 95.88 94 LEU A N 1
ATOM 735 C CA . LEU A 1 94 ? 13.302 -2.428 -17.777 1.00 95.88 94 LEU A CA 1
ATOM 736 C C . LEU A 1 94 ? 13.983 -3.385 -18.754 1.00 95.88 94 LEU A C 1
ATOM 738 O O . LEU A 1 94 ? 14.861 -2.957 -19.498 1.00 95.88 94 LEU A O 1
ATOM 742 N N . LYS A 1 95 ? 13.510 -4.632 -18.830 1.00 96.44 95 LYS A N 1
ATOM 743 C CA . LYS A 1 95 ? 14.067 -5.632 -19.745 1.00 96.44 95 LYS A CA 1
ATOM 744 C C . LYS A 1 95 ? 13.990 -5.187 -21.209 1.00 96.44 95 LYS A C 1
ATOM 746 O O . LYS A 1 95 ? 14.974 -5.265 -21.931 1.00 96.44 95 LYS A O 1
ATOM 751 N N . ASN A 1 96 ? 12.848 -4.639 -21.629 1.00 96.75 96 ASN A N 1
ATOM 752 C CA . ASN A 1 96 ? 12.692 -4.124 -22.991 1.00 96.75 96 ASN A CA 1
ATOM 753 C C . ASN A 1 96 ? 13.671 -2.973 -23.294 1.00 96.75 96 ASN A C 1
ATOM 755 O O . ASN A 1 96 ? 14.214 -2.882 -24.389 1.00 96.75 96 ASN A O 1
ATOM 759 N N . LYS A 1 97 ? 13.925 -2.093 -22.316 1.00 96.81 97 LYS A N 1
ATOM 760 C CA . LYS A 1 97 ? 14.888 -0.993 -22.471 1.00 96.81 97 LYS A CA 1
ATOM 761 C C . LYS A 1 97 ? 16.333 -1.477 -22.561 1.00 96.81 97 LYS A C 1
ATOM 763 O O . LYS A 1 97 ? 17.116 -0.888 -23.298 1.00 96.81 97 LYS A O 1
ATOM 768 N N . GLU A 1 98 ? 16.676 -2.533 -21.837 1.00 97.00 98 GLU A N 1
ATOM 769 C CA . GLU A 1 98 ? 17.995 -3.162 -21.900 1.00 97.00 98 GLU A CA 1
ATOM 770 C C . GLU A 1 98 ? 18.246 -3.826 -23.262 1.00 97.00 98 GLU A C 1
ATOM 772 O O . GLU A 1 98 ? 19.303 -3.624 -23.860 1.00 97.00 98 GLU A O 1
ATOM 777 N N . GLU A 1 99 ? 17.247 -4.533 -23.797 1.00 97.25 99 GLU A N 1
ATOM 778 C CA . GLU A 1 99 ? 17.297 -5.125 -25.139 1.00 97.25 99 GLU A CA 1
ATOM 779 C C . GLU A 1 99 ? 17.465 -4.047 -26.227 1.00 97.25 99 GLU A C 1
ATOM 781 O O . GLU A 1 99 ? 18.352 -4.168 -27.075 1.00 97.25 99 GLU A O 1
ATOM 786 N N . GLU A 1 100 ? 16.692 -2.951 -26.162 1.00 96.81 100 GLU A N 1
ATOM 787 C CA . GLU A 1 100 ? 16.845 -1.788 -27.057 1.00 96.81 100 GLU A CA 1
ATOM 788 C C . GLU A 1 100 ? 18.278 -1.225 -27.010 1.00 96.81 100 GLU A C 1
ATOM 790 O O . GLU A 1 100 ? 18.892 -0.986 -28.051 1.00 96.81 100 GLU A O 1
ATOM 795 N N . LEU A 1 101 ? 18.841 -1.042 -25.809 1.00 97.25 101 LEU A N 1
ATOM 796 C CA . LEU A 1 101 ? 20.200 -0.523 -25.626 1.00 97.25 101 LEU A CA 1
ATOM 797 C C . LEU A 1 101 ? 21.243 -1.466 -26.246 1.00 97.25 101 LEU A C 1
ATOM 799 O O . LEU A 1 101 ? 22.177 -1.019 -26.912 1.00 97.25 101 LEU A O 1
ATOM 803 N N . ASN A 1 102 ? 21.080 -2.775 -26.058 1.00 96.69 102 ASN A N 1
ATOM 804 C CA . ASN A 1 102 ? 22.011 -3.760 -26.592 1.00 96.69 102 ASN A CA 1
ATOM 805 C C . ASN A 1 102 ? 22.037 -3.755 -28.131 1.00 96.69 102 ASN A C 1
ATOM 807 O O . ASN A 1 102 ? 23.108 -3.835 -28.733 1.00 96.69 102 ASN A O 1
ATOM 811 N N . VAL A 1 103 ? 20.876 -3.565 -28.768 1.00 97.56 103 VAL A N 1
ATOM 812 C CA . VAL A 1 103 ? 20.783 -3.380 -30.225 1.00 97.56 103 VAL A CA 1
ATOM 813 C C . VAL A 1 103 ? 21.541 -2.126 -30.667 1.00 97.56 103 VAL A C 1
ATOM 815 O O . VAL A 1 103 ? 22.343 -2.195 -31.597 1.00 97.56 103 VAL A O 1
ATOM 818 N N . TYR A 1 104 ? 21.354 -0.990 -29.984 1.00 96.56 104 TYR A N 1
ATOM 819 C CA . TYR A 1 104 ? 22.100 0.233 -30.306 1.00 96.56 104 TYR A CA 1
ATOM 820 C C . TYR A 1 104 ? 23.615 0.058 -30.155 1.00 96.56 104 TYR A C 1
ATOM 822 O O . TYR A 1 104 ? 24.357 0.533 -31.013 1.00 96.56 104 TYR A O 1
ATOM 830 N N . LYS A 1 105 ? 24.081 -0.648 -29.117 1.00 96.56 105 LYS A N 1
ATOM 831 C CA . LYS A 1 105 ? 25.510 -0.944 -28.917 1.00 96.56 105 LYS A CA 1
ATOM 832 C C . LYS A 1 105 ? 26.091 -1.781 -30.055 1.00 96.56 105 LYS A C 1
ATOM 834 O O . LYS A 1 105 ? 27.093 -1.386 -30.639 1.00 96.56 105 LYS A O 1
ATOM 839 N N . SER A 1 106 ? 25.436 -2.884 -30.416 1.00 96.44 106 SER A N 1
ATOM 840 C CA . SER A 1 106 ? 25.901 -3.752 -31.506 1.00 96.44 106 SER A CA 1
ATOM 841 C C . SER A 1 106 ? 25.914 -3.029 -32.860 1.00 96.44 106 SER A C 1
ATOM 843 O O . SER A 1 106 ? 26.877 -3.129 -33.627 1.00 96.44 106 SER A O 1
ATOM 845 N N . ASN A 1 107 ? 24.881 -2.228 -33.136 1.00 96.25 107 ASN A N 1
ATOM 846 C CA . ASN A 1 107 ? 24.833 -1.401 -34.340 1.00 96.25 107 ASN A CA 1
ATOM 847 C C . ASN A 1 107 ? 25.976 -0.378 -34.362 1.00 96.25 107 ASN A C 1
ATOM 849 O O . ASN A 1 107 ? 26.606 -0.180 -35.399 1.00 96.25 107 ASN A O 1
ATOM 853 N N . PHE A 1 108 ? 26.264 0.254 -33.223 1.00 95.69 108 PHE A N 1
ATOM 854 C CA . PHE A 1 108 ? 27.351 1.218 -33.098 1.00 95.69 108 PHE A CA 1
ATOM 855 C C . PHE A 1 108 ? 28.722 0.582 -33.365 1.00 95.69 108 PHE A C 1
ATOM 857 O O . PHE A 1 108 ? 29.482 1.119 -34.167 1.00 95.69 108 PHE A O 1
ATOM 864 N N . GLU A 1 109 ? 29.012 -0.585 -32.787 1.00 94.75 109 GLU A N 1
ATOM 865 C CA . GLU A 1 109 ? 30.256 -1.334 -33.045 1.00 94.75 109 GLU A CA 1
ATOM 866 C C . GLU A 1 109 ? 30.410 -1.719 -34.524 1.00 94.75 109 GLU A C 1
ATOM 868 O O . GLU A 1 109 ? 31.492 -1.607 -35.111 1.00 94.75 109 GLU A O 1
ATOM 873 N N . THR A 1 110 ? 29.307 -2.118 -35.160 1.00 94.75 110 THR A N 1
ATOM 874 C CA . THR A 1 110 ? 29.286 -2.438 -36.592 1.00 94.75 110 THR A CA 1
ATOM 875 C C . THR A 1 110 ? 29.633 -1.208 -37.431 1.00 94.75 110 THR A C 1
ATOM 877 O O . THR A 1 110 ? 30.479 -1.281 -38.325 1.00 94.75 110 THR A O 1
ATOM 880 N N . ILE A 1 111 ? 29.026 -0.059 -37.12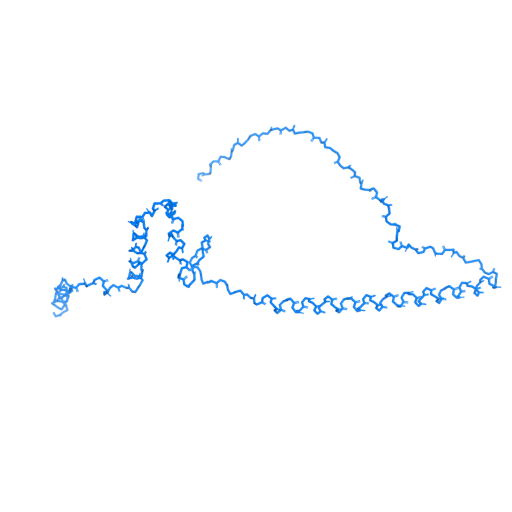0 1.00 95.19 111 ILE A N 1
ATOM 881 C CA . ILE A 1 111 ? 29.298 1.211 -37.804 1.00 95.19 111 ILE A CA 1
ATOM 882 C C . ILE A 1 111 ? 30.751 1.643 -37.582 1.00 95.19 111 ILE A C 1
ATOM 884 O O . ILE A 1 111 ? 31.408 2.062 -38.531 1.00 95.19 111 ILE A O 1
ATOM 888 N N . GLN A 1 112 ? 31.284 1.503 -36.367 1.00 89.38 112 GLN A N 1
ATOM 889 C CA . GLN A 1 112 ? 32.688 1.804 -36.080 1.00 89.38 112 GLN A CA 1
ATOM 890 C C . GLN A 1 112 ? 33.639 0.956 -36.926 1.00 89.38 112 GLN A C 1
ATOM 892 O O . GLN A 1 112 ? 34.551 1.498 -37.547 1.00 89.38 112 GLN A O 1
ATOM 897 N N . THR A 1 113 ? 33.388 -0.351 -37.011 1.00 93.62 113 THR A N 1
ATOM 898 C CA . THR A 1 113 ? 34.210 -1.278 -37.802 1.00 93.62 113 THR A CA 1
ATOM 899 C C . THR A 1 113 ? 34.186 -0.912 -39.286 1.00 93.62 113 THR A C 1
ATOM 901 O O . THR A 1 113 ? 35.228 -0.870 -39.941 1.00 93.62 113 THR A O 1
ATOM 904 N N . GLN A 1 114 ? 33.003 -0.590 -39.819 1.00 92.12 114 GLN A N 1
ATOM 905 C CA . GLN A 1 114 ? 32.856 -0.152 -41.208 1.00 92.12 114 GLN A CA 1
ATOM 906 C C . GLN A 1 114 ? 33.572 1.177 -41.465 1.00 92.12 114 GLN A C 1
ATOM 908 O O . GLN A 1 114 ? 34.261 1.309 -42.475 1.00 92.12 114 GLN A O 1
ATOM 913 N N . MET A 1 115 ? 33.458 2.149 -40.554 1.00 90.31 115 MET A N 1
ATOM 914 C CA . MET A 1 115 ? 34.174 3.421 -40.673 1.00 90.31 115 MET A CA 1
ATOM 915 C C . MET A 1 115 ? 35.690 3.225 -40.663 1.00 90.31 115 MET A C 1
ATOM 917 O O . MET A 1 115 ? 36.382 3.872 -41.446 1.00 90.31 115 MET A O 1
ATOM 921 N N . GLU A 1 116 ? 36.213 2.329 -39.827 1.00 87.31 116 GLU A N 1
ATOM 922 C CA . GLU A 1 116 ? 37.649 2.052 -39.767 1.00 87.31 116 GLU A CA 1
ATOM 923 C C . GLU A 1 116 ? 38.151 1.366 -41.047 1.00 87.31 116 GLU A C 1
ATOM 925 O O . GLU A 1 116 ? 39.180 1.753 -41.606 1.00 87.31 116 GLU A O 1
ATOM 930 N N . ALA A 1 117 ? 37.374 0.427 -41.595 1.00 90.31 117 ALA A N 1
ATOM 931 C CA . ALA A 1 117 ? 37.674 -0.172 -42.892 1.00 90.31 117 ALA A CA 1
ATOM 932 C C . ALA A 1 117 ? 37.701 0.887 -44.011 1.00 90.31 117 ALA A C 1
ATOM 934 O O . ALA A 1 117 ? 38.657 0.945 -44.785 1.00 90.31 117 ALA A O 1
ATOM 935 N N . VAL A 1 118 ? 36.705 1.778 -44.063 1.00 89.94 118 VAL A N 1
ATOM 936 C CA . VAL A 1 118 ? 36.657 2.881 -45.040 1.00 89.94 118 VAL A CA 1
ATOM 937 C C . VAL A 1 118 ? 37.843 3.835 -44.871 1.00 89.94 118 VAL A C 1
ATOM 939 O O . VAL A 1 118 ? 38.448 4.234 -45.866 1.00 89.94 118 VAL A O 1
ATOM 942 N N . ARG A 1 119 ? 38.231 4.163 -43.632 1.00 85.94 119 ARG A N 1
ATOM 943 C CA . ARG A 1 119 ? 39.424 4.979 -43.351 1.00 85.94 119 ARG A CA 1
ATOM 944 C C . ARG A 1 119 ? 40.687 4.336 -43.904 1.00 85.94 119 ARG A C 1
ATOM 946 O O . ARG A 1 119 ? 41.460 5.025 -44.560 1.00 85.94 119 ARG A O 1
ATOM 953 N N . SER A 1 120 ? 40.873 3.032 -43.695 1.00 86.38 120 SER A N 1
ATOM 954 C CA . SER A 1 120 ? 42.047 2.322 -44.213 1.00 86.38 120 SER A CA 1
ATOM 955 C C . SER A 1 120 ? 42.149 2.407 -45.744 1.00 86.38 120 SER A C 1
ATOM 957 O O . SER A 1 120 ? 43.220 2.693 -46.272 1.00 86.38 120 SER A O 1
ATOM 959 N N . VAL A 1 121 ? 41.027 2.270 -46.459 1.00 87.12 121 VAL A N 1
ATOM 960 C CA . VAL A 1 121 ? 40.969 2.398 -47.925 1.00 87.12 121 VAL A CA 1
ATOM 961 C C . VAL A 1 121 ? 41.269 3.827 -48.388 1.00 87.12 121 VAL A C 1
ATOM 963 O O . VAL A 1 121 ? 42.022 4.015 -49.341 1.00 87.12 121 VAL A O 1
ATOM 966 N N . LEU A 1 122 ? 40.723 4.842 -47.712 1.00 85.12 122 LEU A N 1
ATOM 967 C CA . LEU A 1 122 ? 40.982 6.249 -48.041 1.00 85.12 122 LEU A CA 1
ATOM 968 C C . LEU A 1 122 ? 42.446 6.647 -47.811 1.00 85.12 122 LEU A C 1
ATOM 970 O O . LEU A 1 122 ? 42.999 7.398 -48.613 1.00 85.12 122 LEU A O 1
ATOM 974 N N . LEU A 1 123 ? 43.083 6.110 -46.765 1.00 83.12 123 LEU A N 1
ATOM 975 C CA . LEU A 1 123 ? 44.512 6.307 -46.507 1.00 83.12 123 LEU A CA 1
ATOM 976 C C . LEU A 1 123 ? 45.380 5.707 -47.622 1.00 83.12 123 LEU A C 1
ATOM 978 O O . LEU A 1 123 ? 46.351 6.333 -48.036 1.00 83.12 123 LEU A O 1
ATOM 982 N N . VAL A 1 124 ? 45.013 4.531 -48.147 1.00 86.00 124 VAL A N 1
ATOM 983 C CA . VAL A 1 124 ? 45.701 3.902 -49.293 1.00 86.00 124 VAL A CA 1
ATOM 984 C C . VAL A 1 124 ? 45.537 4.722 -50.578 1.00 86.00 124 VAL A C 1
ATOM 986 O O . VAL A 1 124 ? 46.435 4.730 -51.414 1.00 86.00 124 VAL A O 1
ATOM 989 N N . ALA A 1 125 ? 44.424 5.441 -50.728 1.00 86.12 125 ALA A N 1
ATOM 990 C CA . ALA A 1 125 ? 44.181 6.350 -51.848 1.00 86.12 125 ALA A CA 1
ATOM 991 C C . ALA A 1 125 ? 44.842 7.740 -51.685 1.00 86.12 125 ALA A C 1
ATOM 993 O O . ALA A 1 125 ? 44.546 8.636 -52.472 1.00 86.12 125 ALA A O 1
ATOM 994 N N . GLU A 1 126 ? 45.697 7.930 -50.669 1.00 75.00 126 GLU A N 1
ATOM 995 C CA . GLU A 1 126 ? 46.387 9.192 -50.336 1.00 75.00 126 GLU A CA 1
ATOM 996 C C . GLU A 1 126 ? 45.448 10.379 -50.034 1.00 75.00 126 GLU A C 1
ATOM 998 O O . GLU A 1 126 ? 45.837 11.547 -50.098 1.00 75.00 126 GLU A O 1
ATOM 1003 N N . ILE A 1 127 ? 44.197 10.103 -49.652 1.00 80.69 127 ILE A N 1
ATOM 1004 C CA . ILE A 1 127 ? 43.229 11.135 -49.271 1.00 80.69 127 ILE A CA 1
ATOM 1005 C C . ILE A 1 127 ? 43.394 11.439 -47.775 1.00 80.69 127 ILE A C 1
ATOM 1007 O O . ILE A 1 127 ? 43.264 10.560 -46.925 1.00 80.69 127 ILE A O 1
ATOM 1011 N N . GLN A 1 128 ? 43.657 12.705 -47.434 1.00 77.50 128 GLN A N 1
ATOM 1012 C CA . GLN A 1 128 ? 43.807 13.159 -46.047 1.00 77.50 128 GLN A CA 1
ATOM 1013 C C . GLN A 1 128 ? 42.467 13.050 -45.291 1.00 77.50 128 GLN A C 1
ATOM 1015 O O . GLN A 1 128 ? 41.543 13.824 -45.539 1.00 77.50 128 GLN A O 1
ATOM 1020 N N . VAL A 1 129 ? 42.361 12.117 -44.338 1.00 71.06 129 VAL A N 1
ATOM 1021 C CA . VAL A 1 129 ? 41.172 11.956 -43.481 1.00 71.06 129 VAL A CA 1
ATOM 1022 C C . VAL A 1 129 ? 41.435 12.549 -42.086 1.00 71.06 129 VAL A C 1
ATOM 1024 O O . VAL A 1 129 ? 42.397 12.139 -41.434 1.00 71.06 129 VAL A O 1
ATOM 1027 N N . PRO A 1 130 ? 40.609 13.491 -41.587 1.00 70.44 130 PRO A N 1
ATOM 1028 C CA . PRO A 1 130 ? 40.699 13.979 -40.211 1.00 70.44 130 PRO A CA 1
ATOM 1029 C C . PRO A 1 130 ? 40.423 12.866 -39.189 1.00 70.44 130 PRO A C 1
ATOM 1031 O O . PRO A 1 130 ? 39.470 12.097 -39.335 1.00 70.44 130 PRO A O 1
ATOM 1034 N N . SER A 1 131 ? 41.221 12.806 -38.119 1.00 66.00 131 SER A N 1
ATOM 1035 C CA . SER A 1 131 ? 40.967 11.904 -36.988 1.00 66.00 131 SER A CA 1
ATOM 1036 C C . SER A 1 131 ? 39.666 12.302 -36.282 1.00 66.00 131 SER A C 1
ATOM 1038 O O . SER A 1 131 ? 39.594 13.383 -35.698 1.00 66.00 131 SER A O 1
ATOM 1040 N N . LEU A 1 132 ? 38.633 11.447 -36.314 1.00 64.12 132 LEU A N 1
ATOM 1041 C CA . LEU A 1 132 ? 37.501 11.581 -35.386 1.00 64.12 132 LEU A CA 1
ATOM 1042 C C . LEU A 1 132 ? 37.800 10.755 -34.136 1.00 64.12 132 LEU A C 1
ATOM 1044 O O . LEU A 1 132 ? 37.780 9.523 -34.199 1.00 64.12 132 LEU A O 1
ATOM 1048 N N . GLN A 1 133 ? 38.065 11.450 -33.030 1.00 70.00 133 GLN A N 1
ATOM 1049 C CA . GLN A 1 133 ? 38.179 10.883 -31.691 1.00 70.00 133 GLN A CA 1
ATOM 1050 C C . GLN A 1 133 ? 36.762 10.717 -31.121 1.00 70.00 133 GLN A C 1
ATOM 1052 O O . GLN A 1 133 ? 36.066 11.706 -30.891 1.00 70.00 133 GLN A O 1
ATOM 1057 N N . PHE A 1 134 ? 36.312 9.482 -30.910 1.00 61.91 134 PHE A N 1
ATOM 1058 C CA . PHE A 1 134 ? 35.080 9.236 -30.159 1.00 61.91 134 PHE A CA 1
ATOM 1059 C C . PHE A 1 134 ? 35.418 9.197 -28.662 1.00 61.91 134 PHE A C 1
ATOM 1061 O O . PHE A 1 134 ? 36.396 8.537 -28.303 1.00 61.91 134 PHE A O 1
ATOM 1068 N N . PRO A 1 135 ? 34.653 9.875 -27.783 1.00 64.50 135 PRO A N 1
ATOM 1069 C CA . PRO A 1 135 ? 34.857 9.772 -26.343 1.00 64.50 135 PRO A CA 1
ATOM 1070 C C . PRO A 1 135 ? 34.731 8.309 -25.914 1.00 64.50 135 PRO A C 1
ATOM 1072 O O . PRO A 1 135 ? 33.715 7.668 -26.197 1.00 64.50 135 PRO A O 1
ATOM 1075 N N . THR A 1 136 ? 35.756 7.768 -25.255 1.00 51.53 136 THR A N 1
ATOM 1076 C CA . THR A 1 136 ? 35.629 6.452 -24.627 1.00 51.53 136 THR A CA 1
ATOM 1077 C C . THR A 1 136 ? 34.865 6.606 -23.308 1.00 51.53 136 THR A C 1
ATOM 1079 O O . THR A 1 136 ? 34.974 7.652 -22.664 1.00 51.53 136 THR A O 1
ATOM 1082 N N . PRO A 1 137 ? 34.093 5.597 -22.861 1.00 55.78 137 PRO A N 1
ATOM 1083 C CA . PRO A 1 137 ? 33.306 5.681 -21.624 1.00 55.78 137 PRO A CA 1
ATOM 1084 C C . PRO A 1 137 ? 34.127 5.914 -20.341 1.00 55.78 137 PRO A C 1
ATOM 1086 O O . PRO A 1 137 ? 33.550 6.055 -19.266 1.00 55.78 137 PRO A O 1
ATOM 1089 N N . ASN A 1 138 ? 35.458 5.933 -20.436 1.00 54.72 138 ASN A N 1
ATOM 1090 C CA . ASN A 1 138 ? 36.376 5.878 -19.306 1.00 54.72 138 ASN A CA 1
ATOM 1091 C C . ASN A 1 138 ? 36.962 7.261 -18.960 1.00 54.72 138 ASN A C 1
ATOM 1093 O O . ASN A 1 138 ? 37.566 7.412 -17.902 1.00 54.72 138 ASN A O 1
ATOM 1097 N N . ASP A 1 139 ? 36.747 8.276 -19.803 1.00 44.84 139 ASP A N 1
ATOM 1098 C CA . ASP A 1 139 ? 37.298 9.627 -19.629 1.00 44.84 139 ASP A CA 1
ATOM 1099 C C . ASP A 1 139 ? 36.297 10.577 -18.948 1.00 44.84 139 ASP A C 1
ATOM 1101 O O . ASP A 1 139 ? 36.046 11.687 -19.410 1.00 44.84 139 ASP A O 1
ATOM 1105 N N . THR A 1 140 ? 35.688 10.155 -17.834 1.00 45.53 140 THR A N 1
ATOM 1106 C CA . THR A 1 140 ? 35.021 11.095 -16.910 1.00 45.53 140 THR A CA 1
ATOM 1107 C C . THR A 1 140 ? 35.874 11.260 -15.659 1.00 45.53 140 THR A C 1
ATOM 1109 O O . THR A 1 140 ? 35.512 10.843 -14.562 1.00 45.53 140 THR A O 1
ATOM 1112 N N . THR A 1 141 ? 37.039 11.879 -15.827 1.00 44.38 141 THR A N 1
ATOM 1113 C CA . THR A 1 141 ? 37.737 12.569 -14.743 1.00 44.38 141 THR A CA 1
ATOM 1114 C C . THR A 1 141 ? 37.443 14.064 -14.857 1.00 44.38 141 THR A C 1
ATOM 1116 O O . THR A 1 141 ? 37.884 14.747 -15.771 1.00 44.38 141 THR A O 1
ATOM 1119 N N . ASN A 1 142 ? 36.670 14.552 -13.886 1.00 49.72 142 ASN A N 1
ATOM 1120 C CA . ASN A 1 142 ? 36.641 15.932 -13.397 1.00 49.72 142 ASN A CA 1
ATOM 1121 C C . ASN A 1 142 ? 36.391 17.043 -14.434 1.00 49.72 142 ASN A C 1
ATOM 1123 O O . ASN A 1 142 ? 37.291 17.787 -14.811 1.00 49.72 142 ASN A O 1
ATOM 1127 N N . SER A 1 143 ? 35.117 17.259 -14.765 1.00 38.66 143 SER A N 1
ATOM 1128 C CA . SER A 1 143 ? 34.631 18.583 -15.165 1.00 38.66 143 SER A CA 1
ATOM 1129 C C . SER A 1 143 ? 34.109 19.299 -13.919 1.00 38.66 143 SER A C 1
ATOM 1131 O O . SER A 1 143 ? 33.051 18.958 -13.396 1.00 38.66 143 SER A O 1
ATOM 1133 N N . SER A 1 144 ? 34.898 20.264 -13.452 1.00 38.28 144 SER A N 1
ATOM 1134 C CA . SER A 1 144 ? 34.611 21.245 -12.403 1.00 38.28 144 SER A CA 1
ATOM 1135 C C . SER A 1 144 ? 33.146 21.710 -12.385 1.00 38.28 144 SER A C 1
ATOM 1137 O O . SER A 1 144 ? 32.665 22.358 -13.313 1.00 38.28 144 SER A O 1
ATOM 1139 N N . SER A 1 145 ? 32.457 21.417 -11.279 1.00 36.03 145 SER A N 1
ATOM 1140 C CA . SER A 1 145 ? 31.388 22.281 -10.770 1.00 36.03 145 SER A CA 1
ATOM 1141 C C . SER A 1 145 ? 31.997 23.640 -10.416 1.00 36.03 145 SER A C 1
ATOM 1143 O O . SER A 1 145 ? 33.071 23.653 -9.805 1.00 36.03 145 SER A O 1
ATOM 1145 N N . PRO A 1 146 ? 31.349 24.778 -10.716 1.00 42.09 146 PRO A N 1
ATOM 1146 C CA . PRO A 1 146 ? 31.683 26.007 -10.025 1.00 42.09 146 PRO A CA 1
ATOM 1147 C C . PRO A 1 146 ? 31.151 25.912 -8.590 1.00 42.09 146 PRO A C 1
ATOM 1149 O O . PRO A 1 146 ? 29.946 25.802 -8.356 1.00 42.09 146 PRO A O 1
ATOM 1152 N N . GLU A 1 147 ? 32.091 25.918 -7.648 1.00 33.41 147 GLU A N 1
ATOM 1153 C CA . GLU A 1 147 ? 31.890 26.236 -6.238 1.00 33.41 147 GLU A CA 1
ATOM 1154 C C . GLU A 1 147 ? 31.013 27.484 -6.087 1.00 33.41 147 GLU A C 1
ATOM 1156 O O . GLU A 1 147 ? 31.350 28.568 -6.562 1.00 33.41 147 GLU A O 1
ATOM 1161 N N . SER A 1 148 ? 29.902 27.347 -5.369 1.00 40.94 148 SER A N 1
ATOM 1162 C CA . SER A 1 148 ? 29.272 28.468 -4.681 1.00 40.94 148 SER A CA 1
ATOM 1163 C C . SER A 1 148 ? 29.687 28.393 -3.215 1.00 40.94 148 SER A C 1
ATOM 1165 O O . SER A 1 148 ? 29.106 27.629 -2.441 1.00 40.94 148 SER A O 1
ATOM 1167 N N . GLU A 1 149 ? 30.721 29.147 -2.850 1.00 39.84 149 GLU A N 1
ATOM 1168 C CA . GLU A 1 149 ? 31.128 29.330 -1.456 1.00 39.84 149 GLU A CA 1
ATOM 1169 C C . GLU A 1 149 ? 30.283 30.404 -0.732 1.00 39.84 149 GLU A C 1
ATOM 1171 O O . GLU A 1 149 ? 29.616 31.228 -1.368 1.00 39.84 149 GLU A O 1
ATOM 1176 N N . PRO A 1 150 ? 30.253 30.367 0.615 1.00 44.19 150 PRO A N 1
ATOM 1177 C CA . PRO A 1 150 ? 29.159 30.867 1.436 1.00 44.19 150 PRO A CA 1
ATOM 1178 C C . PRO A 1 150 ? 29.384 32.309 1.907 1.00 44.19 150 PRO A C 1
ATOM 1180 O O . PRO A 1 150 ? 30.499 32.713 2.229 1.00 44.19 150 PRO A O 1
ATOM 1183 N N . THR A 1 151 ? 28.305 33.079 2.077 1.00 38.84 151 THR A N 1
ATOM 1184 C CA . THR A 1 151 ? 28.348 34.305 2.890 1.00 38.84 151 THR A CA 1
ATOM 1185 C C . THR A 1 151 ? 27.278 34.309 3.977 1.00 38.84 151 THR A C 1
ATOM 1187 O O . THR A 1 151 ? 26.158 33.834 3.814 1.00 38.84 151 THR A O 1
ATOM 1190 N N . LYS A 1 152 ? 27.745 34.774 5.135 1.00 40.56 152 LYS A N 1
ATOM 1191 C CA . LYS A 1 152 ? 27.227 34.657 6.497 1.00 40.56 152 LYS A CA 1
ATOM 1192 C C . LYS A 1 152 ? 25.869 35.331 6.710 1.00 40.56 152 LYS A C 1
ATOM 1194 O O . LYS A 1 152 ? 25.525 36.298 6.041 1.00 40.56 152 LYS A O 1
ATOM 1199 N N . GLY A 1 153 ? 25.149 34.809 7.701 1.00 38.59 153 GLY A N 1
ATOM 1200 C CA . GLY A 1 153 ? 23.801 35.216 8.069 1.00 38.59 153 GLY A CA 1
ATOM 1201 C C . GLY A 1 153 ? 23.651 36.605 8.684 1.00 38.59 153 GLY A C 1
ATOM 1202 O O . GLY A 1 153 ? 24.610 37.239 9.121 1.00 38.59 153 GLY A O 1
ATOM 1203 N N . LEU A 1 154 ? 22.386 37.009 8.764 1.00 41.75 154 LEU A N 1
ATOM 1204 C CA . LEU A 1 154 ? 21.863 37.954 9.738 1.00 41.75 154 LEU A CA 1
ATOM 1205 C C . LEU A 1 154 ? 20.501 37.430 10.204 1.00 41.75 154 LEU A C 1
ATOM 1207 O O . LEU A 1 154 ? 19.587 37.253 9.397 1.00 41.75 154 LEU A O 1
ATOM 1211 N N . ASP A 1 155 ? 20.421 37.173 11.508 1.00 47.97 155 ASP A N 1
ATOM 1212 C CA . ASP A 1 155 ? 19.210 36.946 12.294 1.00 47.97 155 ASP A CA 1
ATOM 1213 C C . ASP A 1 155 ? 18.094 37.919 11.929 1.00 47.97 155 ASP A C 1
ATOM 1215 O O . ASP A 1 155 ? 18.357 39.122 11.857 1.00 47.97 155 ASP A O 1
ATOM 1219 N N . ARG A 1 156 ? 16.850 37.422 11.855 1.00 45.28 156 ARG A N 1
ATOM 1220 C CA . ARG A 1 156 ? 15.691 38.087 12.476 1.00 45.28 156 ARG A CA 1
ATOM 1221 C C . ARG A 1 156 ? 14.665 37.062 12.952 1.00 45.28 156 ARG A C 1
ATOM 1223 O O . ARG A 1 156 ? 14.089 36.319 12.161 1.00 45.28 156 ARG A O 1
ATOM 1230 N N . ASP A 1 157 ? 14.459 37.091 14.260 1.00 40.44 157 ASP A N 1
ATOM 1231 C CA . ASP A 1 157 ? 13.407 36.433 15.018 1.00 40.44 157 ASP A CA 1
ATOM 1232 C C . ASP A 1 157 ? 11.987 36.622 14.444 1.00 40.44 157 ASP A C 1
ATOM 1234 O O . ASP A 1 157 ? 11.635 37.646 13.856 1.00 40.44 157 ASP A O 1
ATOM 1238 N N . SER A 1 158 ? 11.170 35.597 14.703 1.00 43.19 158 SER A N 1
ATOM 1239 C CA . SER A 1 158 ? 9.694 35.522 14.659 1.00 43.19 158 SER A CA 1
ATOM 1240 C C . SER A 1 158 ? 8.977 36.592 15.527 1.00 43.19 158 SER A C 1
ATOM 1242 O O . SER A 1 158 ? 9.666 37.315 16.244 1.00 43.19 158 SER A O 1
ATOM 1244 N N . PRO A 1 159 ? 7.617 36.668 15.618 1.00 56.06 159 PRO A N 1
ATOM 1245 C CA . PRO A 1 159 ? 6.552 35.885 14.964 1.00 56.06 159 PRO A CA 1
ATOM 1246 C C . PRO A 1 159 ? 5.401 36.715 14.332 1.00 56.06 159 PRO A C 1
ATOM 1248 O O . PRO A 1 159 ? 5.258 37.925 14.502 1.00 56.06 159 PRO A O 1
ATOM 1251 N N . ASN A 1 160 ? 4.527 35.980 13.636 1.00 40.50 160 ASN A N 1
ATOM 1252 C CA . ASN A 1 160 ? 3.268 36.391 13.013 1.00 40.50 160 ASN A CA 1
ATOM 1253 C C . ASN A 1 160 ? 2.287 37.132 13.941 1.00 40.50 160 ASN A C 1
ATOM 1255 O O . ASN A 1 160 ? 1.976 36.678 15.043 1.00 40.50 160 ASN A O 1
ATOM 1259 N N . LYS A 1 161 ? 1.707 38.222 13.418 1.00 48.53 161 LYS A N 1
ATOM 1260 C CA . LYS A 1 161 ? 0.519 38.887 13.966 1.00 48.53 161 LYS A CA 1
ATOM 1261 C C . LYS A 1 161 ? -0.765 38.158 13.557 1.00 48.53 161 LYS A C 1
ATOM 1263 O O . LYS A 1 161 ? -0.979 37.836 12.393 1.00 48.53 161 LYS A O 1
ATOM 1268 N N . LEU A 1 162 ? -1.596 37.975 14.576 1.00 49.03 162 LEU A N 1
ATOM 1269 C CA . LEU A 1 162 ? -3.023 37.663 14.608 1.00 49.03 162 LEU A CA 1
ATOM 1270 C C . LEU A 1 162 ? -3.820 38.365 13.484 1.00 49.03 162 LEU A C 1
ATOM 1272 O O . LEU A 1 162 ? -3.737 39.586 13.352 1.00 49.03 162 LEU A O 1
ATOM 1276 N N . PHE A 1 163 ? -4.622 37.611 12.725 1.00 49.31 163 PHE A N 1
ATOM 1277 C CA . PHE A 1 163 ? -5.720 38.159 11.919 1.00 49.31 163 PHE A CA 1
ATOM 1278 C C . PHE A 1 163 ? -7.010 38.135 12.753 1.00 49.31 163 PHE A C 1
ATOM 1280 O O . PHE A 1 163 ? -7.307 37.124 13.391 1.00 49.31 163 PHE A O 1
ATOM 1287 N N . HIS A 1 164 ? -7.708 39.274 12.768 1.00 53.66 164 HIS A N 1
ATOM 1288 C CA . HIS A 1 164 ? -9.048 39.475 13.329 1.00 53.66 164 HIS A CA 1
ATOM 1289 C C . HIS A 1 164 ? -10.136 38.943 12.397 1.00 53.66 164 HIS A C 1
ATOM 1291 O O . HIS A 1 164 ? -9.942 39.048 11.164 1.00 53.66 164 HIS A O 1
#

Organism: Hibiscus trionum (NCBI:txid183268)

Sequence (164 aa):
MIEERCETNGRVRRNVKLTPNQRSRAFVASRYVMEKMVELQSTPVEEGAEPKSTDDIVDEVLSTRLGYIPGLGYGPKPNKKNSSANTINLEKRLKNKEEELNVYKSNFETIQTQMEAVRSVLLVAEIQVPSLQFPTPNDTTNSSSPESEPTKGLDRDSPNKLFH

Secondary structure (DSSP, 8-state):
-HHHHHHHHHHHHHT----GGGS-HHHHHHHHHHHHHHHHHHSPPPTTPPPPPHHHHHHHHHHTSTT--TTS-SPPPP----HHHHHHHHHHHHHHHHHHHHHHHHHHHHHHHHHHHHHHHHHHTT-------PPPTT--------------------------

Foldseek 3Di:
DVVVVVVVVVVVVVPDDDDQVNDDPVSNLVVVLVVQLVVLQPDDDDDPDDRQDSVNSCCVSQVVDQQDDPPPDRGHDPPPPPVVVVV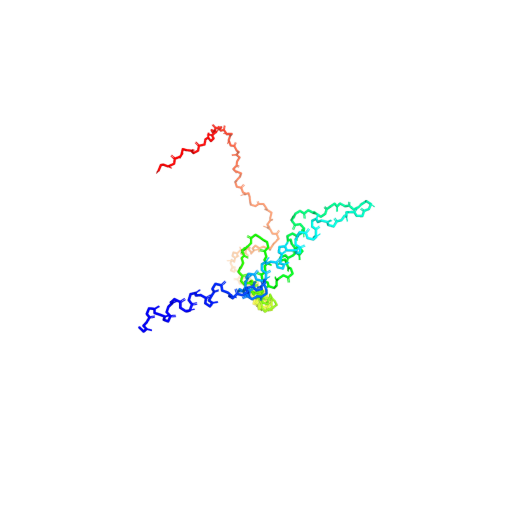VVVVVVVVVVVVVVVVVVVVVVVVVVVVVVVVVVCVVVVHDDDDDDDDDPPPPDDDDDPDPDDDDDDDDDDDDDDDD